Protein AF-A0A6B2E1A7-F1 (afdb_monomer_lite)

Foldseek 3Di:
DDPLVQFQVAELACCDPPNVDDLLVSQVVLVVLCPDPCVRNHHFHEDDPVCVVVNCVSCDPDPDDGRYDD

Secondary structure (DSSP, 8-state):
---GGGTT-EEE-TTSTTT---HHHHHHHHHHHTTSTTGGGEEEEE--GGGHHHHHHHHTT-SSPPPEE-

Radius of gyration: 12.32 Å; chains: 1; bounding box: 29×25×31 Å

Structure (mmCIF, N/CA/C/O backbone):
data_AF-A0A6B2E1A7-F1
#
_entry.id   AF-A0A6B2E1A7-F1
#
loop_
_atom_site.group_PDB
_atom_site.id
_atom_site.type_symbol
_atom_site.label_atom_id
_atom_site.label_alt_id
_atom_site.label_comp_id
_atom_site.label_asym_id
_atom_site.label_entity_id
_atom_site.label_seq_id
_atom_site.pdbx_PDB_ins_code
_atom_site.Cartn_x
_atom_site.Cartn_y
_atom_site.Cartn_z
_atom_site.occupancy
_atom_site.B_iso_or_equiv
_atom_site.auth_seq_id
_atom_site.auth_comp_id
_atom_site.auth_asym_id
_atom_site.auth_atom_id
_atom_site.pdbx_PDB_model_num
ATOM 1 N N . MET A 1 1 ? 8.953 -7.621 -19.348 1.00 80.69 1 MET A N 1
ATOM 2 C CA . MET A 1 1 ? 8.426 -8.773 -18.591 1.00 80.69 1 MET A CA 1
ATOM 3 C C . MET A 1 1 ? 9.315 -8.976 -17.384 1.00 80.69 1 MET A C 1
ATOM 5 O O . MET A 1 1 ? 10.520 -9.118 -17.565 1.00 80.69 1 MET A O 1
ATOM 9 N N . ILE A 1 2 ? 8.734 -8.927 -16.188 1.00 91.12 2 ILE A N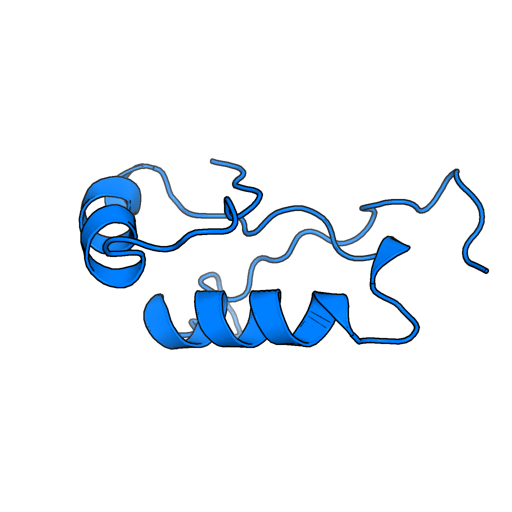 1
ATOM 10 C CA . ILE A 1 2 ? 9.433 -9.194 -14.929 1.00 91.12 2 ILE A CA 1
ATOM 11 C C . ILE A 1 2 ? 9.420 -10.717 -14.688 1.00 91.12 2 ILE A C 1
ATOM 13 O O . ILE A 1 2 ? 8.385 -11.343 -14.915 1.00 91.12 2 ILE A O 1
ATOM 17 N N . PRO A 1 3 ? 10.543 -11.353 -14.299 1.00 95.81 3 PRO A N 1
ATOM 18 C CA . PRO A 1 3 ? 10.550 -12.771 -13.942 1.00 95.81 3 PRO A CA 1
ATOM 19 C C . PRO A 1 3 ? 9.553 -13.080 -12.821 1.00 95.81 3 PRO A C 1
ATOM 21 O O . PRO A 1 3 ? 9.510 -12.351 -11.835 1.00 95.81 3 PRO A O 1
ATOM 24 N N . ALA A 1 4 ? 8.832 -14.199 -12.925 1.00 94.19 4 ALA A N 1
ATOM 25 C CA . ALA A 1 4 ? 7.785 -14.578 -11.966 1.00 94.19 4 ALA A CA 1
ATOM 26 C C . ALA A 1 4 ? 8.267 -14.663 -10.503 1.00 94.19 4 ALA A C 1
ATOM 28 O O . ALA A 1 4 ? 7.482 -14.480 -9.581 1.00 94.19 4 ALA A O 1
ATOM 29 N N . LEU A 1 5 ? 9.566 -14.906 -10.280 1.00 96.44 5 LEU A N 1
ATOM 30 C CA . LEU A 1 5 ? 10.179 -14.887 -8.947 1.00 96.44 5 LEU A CA 1
ATOM 31 C C . LEU A 1 5 ? 10.040 -13.526 -8.239 1.00 96.44 5 LEU A C 1
ATOM 33 O O . LEU A 1 5 ? 10.054 -13.479 -7.015 1.00 96.44 5 LEU A O 1
ATOM 37 N N . PHE A 1 6 ? 9.940 -12.431 -8.993 1.00 96.00 6 PHE A N 1
ATOM 38 C CA . PHE A 1 6 ? 9.880 -11.069 -8.458 1.00 96.00 6 PHE A CA 1
ATOM 39 C C . PHE A 1 6 ? 8.470 -10.478 -8.479 1.00 96.00 6 PHE A C 1
ATOM 41 O O . PHE A 1 6 ? 8.311 -9.286 -8.225 1.00 96.00 6 PHE A O 1
ATOM 48 N N . THR A 1 7 ? 7.451 -11.277 -8.795 1.00 94.94 7 THR A N 1
ATOM 49 C CA . THR A 1 7 ? 6.076 -10.790 -8.773 1.00 94.94 7 THR A CA 1
ATOM 50 C C . THR A 1 7 ? 5.682 -10.395 -7.349 1.00 94.94 7 THR A C 1
ATOM 52 O O . THR A 1 7 ? 5.812 -11.204 -6.433 1.00 94.94 7 THR A O 1
ATOM 55 N N . GLY A 1 8 ? 5.220 -9.156 -7.165 1.00 93.88 8 GLY A N 1
ATOM 56 C CA . GLY A 1 8 ? 4.821 -8.612 -5.865 1.00 93.88 8 GLY A CA 1
ATOM 57 C C . GLY A 1 8 ? 5.964 -8.480 -4.854 1.00 93.88 8 GLY A C 1
ATOM 58 O O . GLY A 1 8 ? 5.713 -8.532 -3.656 1.00 93.88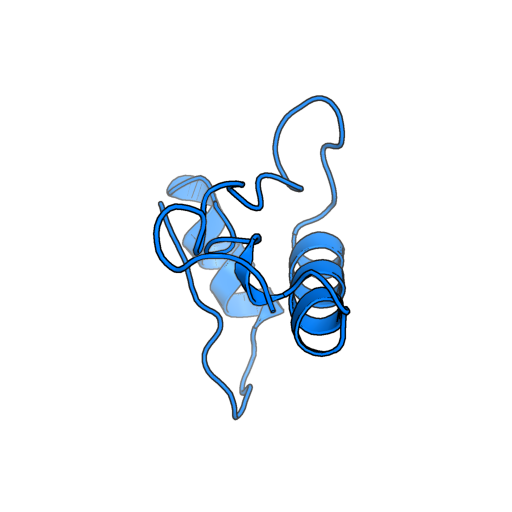 8 GLY A O 1
ATOM 59 N N . LEU A 1 9 ? 7.217 -8.357 -5.309 1.00 95.56 9 LEU A N 1
ATOM 60 C CA . LEU A 1 9 ? 8.381 -8.251 -4.420 1.00 95.56 9 LEU A CA 1
ATOM 61 C C . LEU A 1 9 ? 8.354 -6.991 -3.539 1.00 95.56 9 LEU A C 1
ATOM 63 O O . LEU A 1 9 ? 8.915 -7.001 -2.445 1.00 95.56 9 LEU A O 1
ATOM 67 N N . CYS A 1 10 ? 7.776 -5.897 -4.035 1.00 93.62 10 CYS A N 1
ATOM 68 C CA . CYS A 1 10 ? 7.726 -4.624 -3.331 1.00 93.62 10 CYS A CA 1
ATOM 69 C C . CYS A 1 10 ? 6.329 -4.391 -2.758 1.00 93.62 10 CYS A C 1
ATOM 71 O O . CYS A 1 10 ? 5.395 -4.151 -3.519 1.00 93.62 10 CYS A O 1
ATOM 73 N N . ASP A 1 11 ? 6.207 -4.403 -1.433 1.00 92.94 11 ASP A N 1
ATOM 74 C CA . ASP A 1 11 ? 4.983 -3.983 -0.754 1.00 92.94 11 ASP A CA 1
ATOM 75 C C . ASP A 1 11 ? 4.673 -2.512 -1.054 1.00 92.94 11 ASP A C 1
ATOM 77 O O . ASP A 1 11 ? 5.557 -1.649 -0.985 1.00 92.94 11 ASP A O 1
ATOM 81 N N . ASP A 1 12 ? 3.407 -2.207 -1.336 1.00 95.25 12 ASP A N 1
ATOM 82 C CA . ASP A 1 12 ? 2.955 -0.824 -1.412 1.00 95.25 12 ASP A CA 1
ATOM 83 C C . ASP A 1 12 ? 2.630 -0.313 -0.005 1.00 95.25 12 ASP A C 1
ATOM 85 O O . ASP A 1 12 ? 1.517 -0.434 0.503 1.00 95.25 12 ASP A O 1
ATOM 89 N N . ALA A 1 13 ? 3.653 0.233 0.649 1.00 95.19 13 ALA A N 1
ATOM 90 C CA . ALA A 1 13 ? 3.585 0.762 2.006 1.00 95.19 13 ALA A CA 1
ATOM 91 C C . ALA A 1 13 ? 3.484 2.300 2.035 1.00 95.19 13 ALA A C 1
ATOM 93 O O . ALA A 1 13 ? 4.025 2.936 2.942 1.00 95.19 13 ALA A O 1
ATOM 94 N N . ALA A 1 14 ? 2.813 2.919 1.054 1.00 94.94 14 ALA A N 1
ATOM 95 C CA . ALA A 1 14 ? 2.757 4.379 0.899 1.00 94.94 14 ALA A CA 1
ATOM 96 C C . ALA A 1 14 ? 2.281 5.141 2.155 1.00 94.94 14 ALA A C 1
ATOM 98 O O . ALA A 1 14 ? 2.717 6.270 2.399 1.00 94.94 14 ALA A O 1
ATOM 99 N N . VAL A 1 15 ? 1.425 4.523 2.975 1.00 96.12 15 VAL A N 1
ATOM 100 C CA . VAL A 1 15 ? 0.879 5.115 4.212 1.00 96.12 15 VAL A CA 1
ATOM 101 C C . VAL A 1 15 ? 1.844 5.063 5.406 1.00 96.12 15 VAL A C 1
ATOM 103 O O . VAL A 1 15 ? 1.604 5.704 6.428 1.00 96.12 15 VAL A O 1
ATOM 106 N N . PHE A 1 16 ? 2.951 4.324 5.301 1.00 93.19 16 PHE A N 1
ATOM 107 C CA . PHE A 1 16 ? 3.946 4.172 6.363 1.00 93.19 16 PHE A CA 1
ATOM 108 C C . PHE A 1 16 ? 5.134 5.140 6.173 1.00 93.19 16 PHE A C 1
ATOM 110 O O . PHE A 1 16 ? 5.330 5.704 5.089 1.00 93.19 16 PHE A O 1
ATOM 117 N N . PRO A 1 17 ? 5.951 5.391 7.219 1.00 90.38 17 PRO A N 1
ATOM 118 C CA . PRO A 1 17 ? 7.164 6.194 7.083 1.00 90.38 17 PRO A CA 1
ATOM 119 C C . PRO A 1 17 ? 8.100 5.660 5.981 1.00 90.38 17 PRO A C 1
ATOM 121 O O . PRO A 1 17 ? 8.232 4.444 5.845 1.00 90.38 17 PRO A O 1
ATOM 124 N N . PRO A 1 18 ? 8.810 6.533 5.237 1.00 86.06 18 PRO A N 1
ATOM 125 C CA . PRO A 1 18 ? 8.885 7.992 5.388 1.00 86.06 18 PRO A CA 1
ATOM 126 C C . PRO A 1 18 ? 7.813 8.779 4.613 1.00 86.06 18 PRO A C 1
ATOM 128 O O . PRO A 1 18 ? 7.723 9.988 4.801 1.00 86.06 18 PRO A O 1
ATOM 131 N N . GLY A 1 19 ? 7.043 8.130 3.733 1.00 80.56 19 GLY A N 1
ATOM 132 C CA . GLY A 1 19 ? 6.089 8.799 2.844 1.00 80.56 19 GLY A CA 1
ATOM 133 C C . GLY A 1 19 ? 4.870 9.354 3.576 1.00 80.56 19 GLY A C 1
ATOM 134 O O . GLY A 1 19 ? 4.468 10.479 3.289 1.00 80.56 19 GLY A O 1
ATOM 135 N N . LEU A 1 20 ? 4.325 8.588 4.536 1.00 93.19 20 LEU A N 1
ATOM 136 C CA . LEU A 1 20 ? 3.136 8.953 5.325 1.00 93.19 20 LEU A CA 1
ATOM 137 C C . LEU A 1 20 ? 2.000 9.500 4.446 1.00 93.19 20 LEU A C 1
ATOM 139 O O . LEU A 1 20 ? 1.352 10.492 4.788 1.00 93.19 20 LEU A O 1
ATOM 143 N N . SER A 1 21 ? 1.808 8.883 3.278 1.00 96.56 21 SER A N 1
ATOM 144 C CA . SER A 1 21 ? 0.827 9.341 2.306 1.00 96.56 21 SER A CA 1
ATOM 145 C C . SER A 1 21 ? -0.576 9.230 2.912 1.00 96.56 21 SER A C 1
ATOM 147 O O . SER A 1 21 ? -0.880 8.202 3.528 1.00 96.56 21 SER A O 1
ATOM 149 N N . PRO A 1 22 ? -1.435 10.256 2.774 1.00 95.88 22 PRO A N 1
ATOM 150 C CA . PRO A 1 22 ? -2.835 10.141 3.155 1.00 95.88 22 PRO A CA 1
ATOM 151 C C . PRO A 1 22 ? -3.480 8.933 2.472 1.00 95.88 22 PRO A C 1
ATOM 153 O O . PRO A 1 22 ? -3.203 8.650 1.308 1.00 95.88 22 PRO A O 1
ATOM 156 N N . LEU A 1 23 ? -4.370 8.230 3.173 1.00 95.44 23 LEU A N 1
ATOM 157 C CA . LEU A 1 23 ? -4.978 7.002 2.659 1.00 95.44 23 LEU A CA 1
ATOM 158 C C . LEU A 1 23 ? -5.678 7.169 1.289 1.00 95.44 23 LEU A C 1
ATOM 160 O O . LEU A 1 23 ? -5.495 6.293 0.443 1.00 95.44 23 LEU A O 1
ATOM 164 N N . PRO A 1 24 ? -6.403 8.274 1.000 1.00 95.38 24 PRO A N 1
ATOM 165 C CA . PRO A 1 24 ? -6.956 8.516 -0.337 1.00 95.38 24 PRO A CA 1
ATOM 166 C C . PRO A 1 24 ? -5.891 8.614 -1.432 1.00 95.38 24 PRO A C 1
ATOM 168 O O . PRO A 1 24 ? -6.079 8.091 -2.531 1.00 95.38 24 PRO A O 1
ATOM 171 N N . ASP A 1 25 ? -4.764 9.252 -1.122 1.00 96.38 25 ASP A N 1
ATOM 172 C CA . ASP A 1 25 ? -3.672 9.451 -2.071 1.00 96.38 25 ASP A CA 1
ATOM 173 C C . ASP A 1 25 ? -2.929 8.134 -2.320 1.00 96.38 25 ASP A C 1
ATOM 175 O O . ASP A 1 25 ? -2.585 7.829 -3.460 1.00 96.38 25 ASP A O 1
ATOM 179 N N . ALA A 1 26 ? -2.748 7.317 -1.278 1.00 95.94 26 ALA A N 1
ATOM 180 C CA . ALA A 1 26 ? -2.167 5.983 -1.388 1.00 95.94 26 ALA A CA 1
ATOM 181 C C . ALA A 1 26 ? -3.008 5.060 -2.284 1.00 95.94 26 ALA A C 1
ATOM 183 O O . ALA A 1 26 ? -2.460 4.386 -3.153 1.00 95.94 26 ALA A O 1
ATOM 184 N N . VAL A 1 27 ? -4.338 5.073 -2.132 1.00 94.75 27 VAL A N 1
ATOM 185 C CA . VAL A 1 27 ? -5.248 4.307 -3.002 1.00 94.75 27 VAL A CA 1
ATOM 186 C C . VAL A 1 27 ? -5.138 4.776 -4.455 1.00 94.75 27 VAL A C 1
ATOM 188 O O . VAL A 1 27 ? -4.949 3.956 -5.350 1.00 94.75 27 VAL A O 1
ATOM 191 N N . ALA A 1 28 ? -5.178 6.090 -4.698 1.00 94.00 28 ALA A N 1
ATOM 192 C CA . ALA A 1 28 ? -5.059 6.636 -6.050 1.00 94.00 28 ALA A CA 1
ATOM 193 C C . ALA A 1 28 ? -3.689 6.340 -6.694 1.00 94.00 28 ALA A C 1
ATOM 195 O O . ALA A 1 28 ? -3.603 6.079 -7.896 1.00 94.00 28 ALA A O 1
ATOM 196 N N . ALA A 1 29 ? -2.610 6.365 -5.906 1.00 94.19 29 ALA A N 1
ATOM 197 C CA . ALA A 1 29 ? -1.276 5.995 -6.365 1.00 94.19 29 ALA A CA 1
ATOM 198 C C . ALA A 1 29 ? -1.198 4.505 -6.730 1.00 94.19 29 ALA A C 1
ATOM 200 O O . ALA A 1 29 ? -0.665 4.173 -7.791 1.00 94.19 29 ALA A O 1
ATOM 201 N N . HIS A 1 30 ? -1.786 3.635 -5.901 1.00 94.12 30 HIS A N 1
ATOM 202 C CA . HIS A 1 30 ? -1.866 2.201 -6.163 1.00 94.12 30 HIS A CA 1
ATOM 203 C C . HIS A 1 30 ? -2.588 1.901 -7.480 1.00 94.12 30 HIS A C 1
ATOM 205 O O . HIS A 1 30 ? -2.083 1.149 -8.316 1.00 94.12 30 HIS A O 1
ATOM 211 N N . ASP A 1 31 ? -3.727 2.560 -7.715 1.00 92.00 31 ASP A N 1
ATOM 212 C CA . ASP A 1 31 ? -4.461 2.455 -8.978 1.00 92.00 31 ASP A CA 1
ATOM 213 C C . ASP A 1 31 ? -3.584 2.866 -10.170 1.00 92.00 31 ASP A C 1
ATOM 215 O O . ASP A 1 31 ? -3.615 2.232 -11.228 1.00 92.00 31 ASP A O 1
ATOM 219 N N . GLY A 1 32 ? -2.736 3.883 -9.995 1.00 92.19 32 GLY A N 1
ATOM 220 C CA . GLY A 1 32 ? -1.770 4.321 -10.999 1.00 92.19 32 GLY A CA 1
ATOM 221 C C . GLY A 1 32 ? -0.713 3.267 -11.355 1.00 92.19 32 GLY A C 1
ATOM 222 O O . GLY A 1 32 ? -0.293 3.197 -12.515 1.00 92.19 32 GLY A O 1
ATOM 223 N N . TYR A 1 33 ? -0.305 2.412 -10.410 1.00 90.38 33 TYR A N 1
ATOM 224 C CA . TYR A 1 33 ? 0.682 1.357 -10.669 1.00 90.38 33 TYR A CA 1
ATOM 225 C C . TYR A 1 33 ? 0.163 0.277 -11.615 1.00 90.38 33 TYR A C 1
ATOM 227 O O . TYR A 1 33 ? 0.969 -0.301 -12.343 1.00 90.38 33 TYR A O 1
ATOM 235 N N . SER A 1 34 ? -1.157 0.071 -11.692 1.00 84.38 34 SER A N 1
ATOM 236 C CA . SER A 1 34 ? -1.772 -0.919 -12.590 1.00 84.38 34 SER A CA 1
ATOM 237 C C . SER A 1 34 ? -1.451 -0.689 -14.076 1.00 84.38 34 SER A C 1
ATOM 239 O O . SER A 1 34 ? -1.431 -1.629 -14.870 1.00 84.38 34 SER A O 1
ATOM 241 N N . ALA A 1 35 ? -1.157 0.558 -14.459 1.00 88.94 35 ALA A N 1
ATOM 242 C CA . ALA A 1 35 ? -0.773 0.937 -15.818 1.00 88.94 35 ALA A CA 1
ATOM 243 C C . ALA A 1 35 ? 0.751 1.075 -16.006 1.00 88.94 35 ALA A C 1
ATOM 245 O O . ALA A 1 35 ? 1.220 1.388 -17.105 1.00 88.94 35 ALA A O 1
ATOM 246 N N . ALA A 1 36 ? 1.543 0.881 -14.948 1.00 93.25 36 ALA A N 1
ATOM 247 C CA . ALA A 1 36 ? 2.983 1.069 -14.987 1.00 93.25 36 ALA A CA 1
ATOM 248 C C . ALA A 1 36 ? 3.706 -0.144 -15.588 1.00 93.25 36 ALA A C 1
ATOM 250 O O . ALA A 1 36 ? 3.309 -1.296 -15.427 1.00 93.25 36 ALA A O 1
ATOM 251 N N . TRP A 1 37 ? 4.860 0.103 -16.216 1.00 94.38 37 TRP A N 1
ATOM 252 C CA . TRP A 1 37 ? 5.702 -0.961 -16.784 1.00 94.38 37 TRP A CA 1
ATOM 253 C C . TRP A 1 37 ? 6.211 -1.963 -15.733 1.00 94.38 37 TRP A C 1
ATOM 255 O O . TRP A 1 37 ? 6.638 -3.062 -16.088 1.00 94.38 37 TRP A O 1
ATOM 265 N N . TYR A 1 38 ? 6.182 -1.567 -14.457 1.00 93.38 38 TYR A N 1
ATOM 266 C CA . TYR A 1 38 ?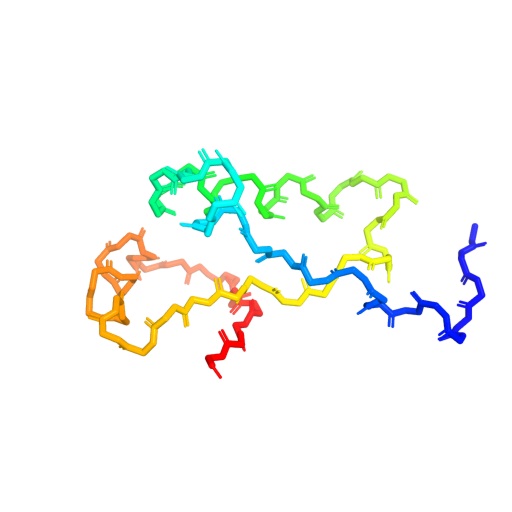 6.617 -2.342 -13.301 1.00 93.38 38 TYR A CA 1
ATOM 267 C C . TYR A 1 38 ? 5.458 -2.911 -12.476 1.00 93.38 38 TYR A C 1
ATOM 269 O O . TYR A 1 38 ? 5.713 -3.376 -11.371 1.00 93.38 38 TYR A O 1
ATOM 277 N N . THR A 1 39 ? 4.213 -2.883 -12.969 1.00 94.38 39 THR A N 1
ATOM 278 C CA . THR A 1 39 ? 3.034 -3.313 -12.190 1.00 94.38 39 THR A CA 1
ATOM 279 C C . THR A 1 39 ? 3.209 -4.685 -11.540 1.00 94.38 39 THR A C 1
ATOM 281 O O . THR A 1 39 ? 2.800 -4.866 -10.402 1.00 94.38 39 THR A O 1
ATOM 284 N N . ASP A 1 40 ? 3.879 -5.624 -12.215 1.00 94.44 40 ASP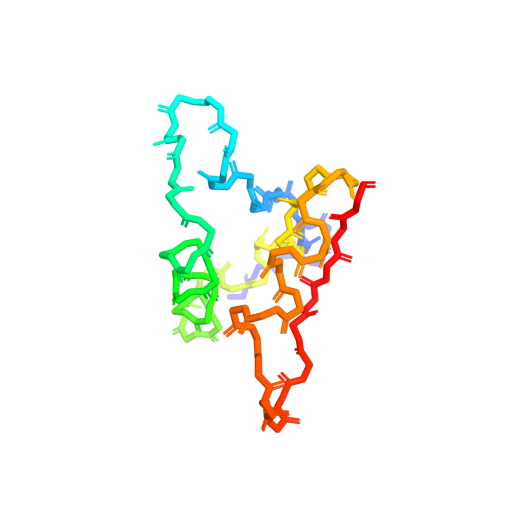 A N 1
ATOM 285 C CA . ASP A 1 40 ? 4.096 -6.973 -11.690 1.00 94.44 40 ASP A CA 1
ATOM 286 C C . ASP A 1 40 ? 5.001 -6.992 -10.446 1.00 94.44 40 ASP A C 1
ATOM 288 O O . ASP A 1 40 ? 4.985 -7.969 -9.710 1.00 94.44 40 ASP A O 1
ATOM 292 N N . LEU A 1 41 ? 5.807 -5.953 -10.201 1.00 95.81 41 LEU A N 1
ATOM 293 C CA . LEU A 1 41 ? 6.713 -5.858 -9.049 1.00 95.81 41 LEU A CA 1
ATOM 294 C C . LEU A 1 41 ? 5.995 -5.415 -7.768 1.00 95.81 41 LEU A C 1
ATOM 296 O O . LEU A 1 41 ? 6.469 -5.725 -6.676 1.00 95.81 41 LEU A O 1
ATOM 300 N N . VAL A 1 42 ? 4.897 -4.670 -7.900 1.00 95.06 42 VAL A N 1
ATOM 301 C CA . VAL A 1 42 ? 4.207 -4.030 -6.775 1.00 95.06 42 VAL A CA 1
ATOM 302 C C . VAL A 1 42 ? 3.152 -4.984 -6.225 1.00 95.06 42 VAL A C 1
ATOM 304 O O . VAL A 1 42 ? 2.285 -5.463 -6.954 1.00 95.06 42 VAL A O 1
ATOM 307 N N . GLY A 1 43 ? 3.276 -5.306 -4.942 1.00 93.62 43 GLY A N 1
ATOM 308 C CA . GLY A 1 43 ? 2.316 -6.104 -4.194 1.00 93.62 43 GLY A CA 1
ATOM 309 C C . GLY A 1 43 ? 1.077 -5.294 -3.794 1.00 93.62 43 GLY A C 1
ATOM 310 O O . GLY A 1 43 ? 0.932 -4.142 -4.195 1.00 93.62 43 GLY A O 1
ATOM 311 N N . PRO A 1 44 ? 0.167 -5.882 -3.003 1.00 95.31 44 PRO A N 1
ATOM 312 C CA . PRO A 1 44 ? -1.024 -5.202 -2.494 1.00 95.31 44 PRO A CA 1
ATOM 313 C C . PRO A 1 44 ? -0.712 -3.909 -1.728 1.00 95.31 44 PRO A C 1
ATOM 315 O O . PRO A 1 44 ? 0.379 -3.764 -1.172 1.00 95.31 44 PRO A O 1
ATOM 318 N N . LEU A 1 45 ? -1.703 -3.016 -1.621 1.00 95.56 45 LEU A N 1
ATOM 319 C CA . LEU A 1 45 ? -1.623 -1.890 -0.691 1.00 95.56 45 LEU A CA 1
ATOM 320 C C . LEU A 1 45 ? -1.597 -2.434 0.740 1.00 95.56 45 LEU A C 1
ATOM 322 O O . LEU A 1 45 ? -2.513 -3.146 1.156 1.00 95.56 45 LEU A O 1
ATOM 326 N N . VAL A 1 46 ? -0.554 -2.097 1.493 1.00 95.75 46 VAL A N 1
ATOM 327 C CA . VAL A 1 46 ? -0.430 -2.448 2.907 1.00 95.75 46 VAL A CA 1
ATOM 328 C C . VAL A 1 46 ? -1.081 -1.355 3.740 1.00 95.75 46 VAL A C 1
ATOM 330 O O . VAL A 1 46 ? -0.742 -0.177 3.617 1.00 95.75 46 VAL A O 1
ATOM 333 N N . VAL A 1 47 ? -2.006 -1.738 4.618 1.00 95.56 47 VAL A N 1
ATOM 334 C CA . VAL A 1 47 ? -2.741 -0.809 5.483 1.00 95.56 47 VAL A CA 1
ATOM 335 C C . VAL A 1 47 ? -2.761 -1.346 6.906 1.00 95.56 47 VAL A C 1
ATOM 337 O O . VAL A 1 47 ? -3.080 -2.505 7.140 1.00 95.56 47 VAL A O 1
ATOM 340 N N . ALA A 1 48 ? -2.461 -0.493 7.885 1.00 94.56 48 ALA A N 1
ATOM 341 C CA . ALA A 1 48 ? -2.554 -0.888 9.285 1.00 94.56 48 ALA A CA 1
ATOM 342 C C . ALA A 1 48 ? -4.004 -1.251 9.651 1.00 94.56 48 ALA A C 1
ATOM 344 O O . ALA A 1 48 ? -4.925 -0.496 9.342 1.00 94.56 48 ALA A O 1
ATOM 345 N N . ALA A 1 49 ? -4.204 -2.353 10.382 1.00 95.38 49 ALA A N 1
ATOM 346 C CA . ALA A 1 49 ? -5.538 -2.829 10.774 1.00 95.38 49 ALA A CA 1
ATOM 347 C C . ALA A 1 49 ? -6.484 -1.745 11.350 1.00 95.38 49 ALA A C 1
ATOM 349 O O . ALA A 1 49 ? -7.665 -1.754 11.003 1.00 95.38 49 ALA A O 1
ATOM 350 N N . PRO A 1 50 ? -6.023 -0.778 12.175 1.00 95.06 50 PRO A N 1
ATOM 351 C CA . PRO A 1 50 ? -6.894 0.284 12.686 1.00 95.06 50 PRO A CA 1
ATOM 352 C C . PRO A 1 50 ? -7.434 1.259 11.625 1.00 95.06 50 PRO A C 1
ATOM 354 O O . PRO A 1 50 ? -8.389 1.972 11.906 1.00 95.06 50 PRO A O 1
ATOM 357 N N . ALA A 1 51 ? -6.844 1.313 10.428 1.00 94.38 51 ALA A N 1
ATOM 358 C CA . ALA A 1 51 ? -7.249 2.214 9.346 1.00 94.38 51 ALA A CA 1
ATOM 359 C C . ALA A 1 51 ? -8.273 1.586 8.378 1.00 94.38 51 ALA A C 1
ATOM 361 O O . ALA A 1 51 ? -8.666 2.221 7.401 1.00 94.38 51 ALA A O 1
ATOM 362 N N . LEU A 1 52 ? -8.734 0.354 8.629 1.00 93.94 52 LEU A N 1
ATOM 363 C CA . LEU A 1 52 ? -9.679 -0.341 7.744 1.00 93.94 52 LEU A CA 1
ATOM 364 C C . LEU A 1 52 ? -11.047 0.354 7.639 1.00 93.94 52 LEU A C 1
ATOM 366 O O . LEU A 1 52 ? -11.648 0.348 6.565 1.00 93.94 52 LEU A O 1
ATOM 370 N N . ASP A 1 53 ? -11.522 0.987 8.714 1.00 94.50 53 ASP A N 1
ATOM 371 C CA . ASP A 1 53 ? -12.787 1.735 8.693 1.00 94.50 53 ASP A CA 1
ATOM 372 C C . ASP A 1 53 ? -12.679 3.001 7.828 1.00 94.50 53 ASP A C 1
ATOM 374 O O . ASP A 1 53 ? -13.574 3.305 7.037 1.00 94.50 53 ASP A O 1
ATOM 378 N N . GLU A 1 54 ? -11.554 3.717 7.926 1.00 94.88 54 GLU A N 1
ATOM 379 C CA . GLU A 1 54 ? -11.250 4.859 7.056 1.00 94.88 54 GLU A CA 1
ATOM 380 C C . GLU A 1 54 ? -11.141 4.404 5.597 1.00 94.88 54 GLU A C 1
ATOM 382 O O . GLU A 1 54 ? -11.745 5.004 4.706 1.00 94.88 54 GLU A O 1
ATOM 387 N N . LEU A 1 55 ? -10.441 3.288 5.364 1.00 95.25 55 LEU A N 1
ATOM 388 C CA . LEU A 1 55 ? -10.271 2.687 4.048 1.00 95.25 55 LEU A CA 1
ATOM 389 C C . LEU A 1 55 ? -11.619 2.364 3.394 1.00 95.25 55 LEU A C 1
ATOM 391 O O . LEU A 1 55 ? -11.816 2.647 2.214 1.00 95.25 55 LEU A O 1
ATOM 395 N N . ALA A 1 56 ? -12.569 1.808 4.149 1.00 93.44 56 ALA A N 1
ATOM 396 C CA . ALA A 1 56 ? -13.912 1.538 3.645 1.00 93.44 56 ALA A CA 1
ATOM 397 C C . ALA A 1 56 ? -14.611 2.821 3.156 1.00 93.44 56 ALA A C 1
ATOM 399 O O . ALA A 1 56 ? -15.273 2.800 2.117 1.00 93.44 56 ALA A O 1
ATOM 400 N N . GLY A 1 57 ? -14.416 3.941 3.860 1.00 94.00 57 GLY A N 1
ATOM 401 C CA . GLY A 1 57 ? -14.923 5.254 3.460 1.00 94.00 57 GLY A CA 1
ATOM 402 C C . GLY A 1 57 ? -14.274 5.791 2.181 1.00 94.00 57 GLY A C 1
ATOM 403 O O . GLY A 1 57 ? -14.984 6.266 1.296 1.00 94.00 57 GLY A O 1
ATOM 404 N N . VAL A 1 58 ? -12.948 5.668 2.053 1.00 94.56 58 VAL A N 1
ATOM 405 C CA . VAL A 1 58 ? -12.191 6.079 0.852 1.00 94.56 58 VAL A CA 1
ATOM 406 C C . VAL A 1 58 ? -12.644 5.308 -0.382 1.00 94.56 58 VAL A C 1
ATOM 408 O O . VAL A 1 58 ? -12.790 5.862 -1.469 1.00 94.56 58 VAL A O 1
ATOM 411 N N . LEU A 1 59 ? -12.875 4.014 -0.209 1.00 92.62 59 LEU A N 1
ATOM 412 C CA . LEU A 1 59 ? -13.111 3.102 -1.310 1.00 92.62 59 LEU A CA 1
ATOM 413 C C . LEU A 1 59 ? -14.536 3.146 -1.876 1.00 92.62 59 LEU A C 1
ATOM 415 O O . LEU A 1 59 ? -14.746 2.661 -2.990 1.00 92.62 59 LEU A O 1
ATOM 419 N N . GLY A 1 60 ? -15.501 3.694 -1.131 1.00 87.38 60 GLY A N 1
ATOM 420 C CA . GLY A 1 60 ? -16.882 3.878 -1.577 1.00 87.38 60 GLY A CA 1
ATOM 421 C C . GLY A 1 60 ? -17.477 2.654 -2.291 1.00 87.38 60 GLY A C 1
ATOM 422 O O . GLY A 1 60 ? -17.276 1.510 -1.885 1.00 87.38 60 GLY A O 1
ATOM 423 N N . ALA A 1 61 ? -18.204 2.904 -3.384 1.00 83.25 61 ALA A N 1
ATOM 424 C CA . ALA A 1 61 ? -18.799 1.878 -4.244 1.00 83.25 61 ALA A CA 1
ATOM 425 C C . ALA A 1 61 ? -17.930 1.582 -5.481 1.00 83.25 61 ALA A C 1
ATOM 427 O O . ALA A 1 61 ? -18.424 1.611 -6.608 1.00 83.25 61 ALA A O 1
ATOM 428 N N . ARG A 1 62 ? -16.623 1.357 -5.297 1.00 85.06 62 ARG A N 1
ATOM 429 C CA . ARG A 1 62 ? -15.743 1.011 -6.424 1.00 85.06 62 ARG A CA 1
ATOM 430 C C . ARG A 1 62 ? -16.199 -0.285 -7.110 1.00 85.06 62 ARG A C 1
ATOM 432 O O . ARG A 1 62 ? -16.647 -1.219 -6.444 1.00 85.06 62 ARG A O 1
ATOM 439 N N . GLU A 1 63 ? -16.005 -0.366 -8.423 1.00 84.06 63 GLU A N 1
ATOM 440 C CA . GLU A 1 63 ? -16.301 -1.578 -9.200 1.00 84.06 63 GLU A CA 1
ATOM 441 C C . GLU A 1 63 ? -15.171 -2.617 -9.110 1.00 84.06 63 GLU A C 1
ATOM 443 O O . GLU A 1 63 ? -15.435 -3.810 -8.955 1.00 84.06 63 GLU A O 1
ATOM 448 N N . THR A 1 64 ? -13.910 -2.172 -9.160 1.00 86.62 64 THR A N 1
ATOM 449 C CA . THR A 1 64 ? -12.729 -3.051 -9.151 1.00 86.62 64 THR A CA 1
ATOM 450 C C . THR A 1 64 ? -12.165 -3.198 -7.739 1.00 86.62 64 THR A C 1
ATOM 452 O O . THR A 1 64 ? -11.762 -2.193 -7.158 1.00 86.62 64 THR A O 1
ATOM 455 N N . PRO A 1 65 ? -12.075 -4.413 -7.169 1.00 89.00 65 PRO A N 1
ATOM 456 C CA . PRO A 1 65 ? -11.479 -4.616 -5.851 1.00 89.00 65 PRO A CA 1
ATOM 457 C C . PRO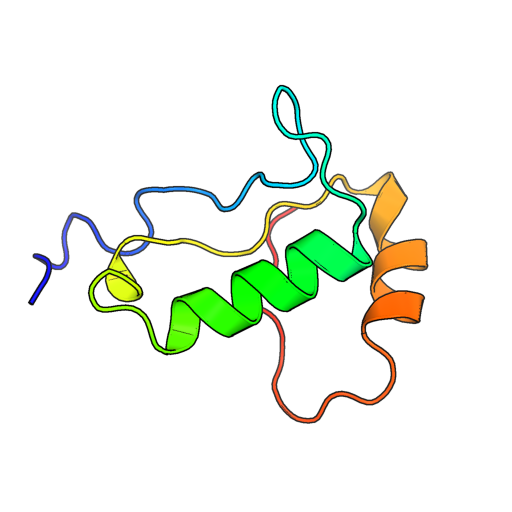 A 1 65 ? -10.028 -4.122 -5.777 1.00 89.00 65 PRO A C 1
ATOM 459 O O . PRO A 1 65 ? -9.244 -4.345 -6.694 1.00 89.00 65 PRO A O 1
ATOM 462 N N . LEU A 1 66 ? -9.674 -3.509 -4.646 1.00 91.12 66 LEU A N 1
ATOM 463 C CA . LEU A 1 66 ? -8.303 -3.100 -4.334 1.00 91.12 66 LEU A CA 1
ATOM 464 C C . LEU A 1 66 ? -7.609 -4.279 -3.636 1.00 91.12 66 LEU A C 1
ATOM 466 O O . LEU A 1 66 ? -8.116 -4.704 -2.590 1.00 91.12 66 LEU A O 1
ATOM 470 N N . PRO A 1 67 ? -6.494 -4.812 -4.16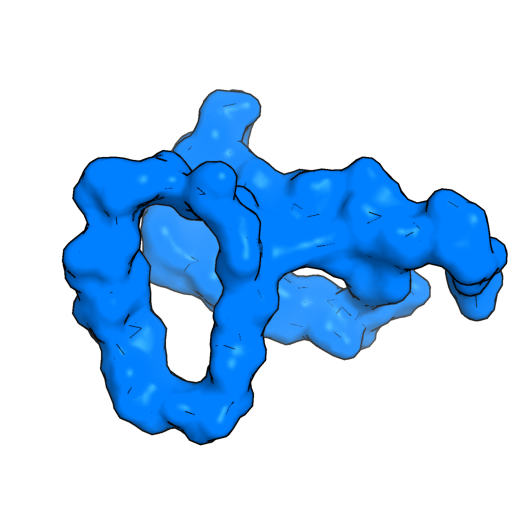4 1.00 91.75 67 PRO A N 1
ATOM 471 C CA . PRO A 1 67 ? -5.682 -5.788 -3.449 1.00 91.75 67 PRO A CA 1
ATOM 472 C C . PRO A 1 67 ? -5.152 -5.176 -2.147 1.00 91.75 67 PRO A C 1
ATOM 474 O O . PRO A 1 67 ? -4.480 -4.147 -2.171 1.00 91.75 67 PRO A O 1
ATOM 477 N N . LEU A 1 68 ? -5.451 -5.816 -1.015 1.00 92.38 68 LEU A N 1
ATOM 478 C CA . LEU A 1 68 ? -5.144 -5.310 0.324 1.00 92.38 68 LEU A CA 1
ATOM 479 C C . LEU A 1 68 ? -4.344 -6.338 1.133 1.00 92.38 68 LEU A C 1
ATOM 481 O O . LEU A 1 68 ? -4.696 -7.519 1.147 1.00 92.38 68 LEU A O 1
ATOM 485 N N . ALA A 1 69 ? -3.326 -5.866 1.851 1.00 92.62 69 ALA A N 1
ATOM 486 C CA . ALA A 1 69 ? -2.628 -6.582 2.916 1.00 92.62 69 ALA A CA 1
ATOM 487 C C . ALA A 1 69 ? -2.737 -5.796 4.239 1.00 92.62 69 ALA A C 1
ATOM 489 O O . ALA A 1 69 ? -2.780 -4.564 4.225 1.00 92.62 69 ALA A O 1
ATOM 490 N N . VAL A 1 70 ? -2.809 -6.510 5.370 1.00 87.69 70 VAL A N 1
ATOM 491 C CA . VAL A 1 70 ? -2.982 -5.950 6.727 1.00 87.69 70 VAL A CA 1
ATOM 492 C C . VAL A 1 70 ? -1.879 -6.432 7.653 1.00 87.69 70 VAL A C 1
ATOM 494 O O . VAL A 1 70 ? -1.620 -7.656 7.634 1.00 87.69 70 VAL A O 1
#

Sequence (70 aa):
MIPALFTGLCDDAAVFPPGLSPLPDAVAAHDGYSAAWYTDLVGPLVVAAPALDELAGVLGARETPLPLAV

pLDDT: mean 92.72, std 3.81, range [80.56, 96.56]